Protein AF-A0A2H0YUZ7-F1 (afdb_monomer_lite)

Sequence (96 aa):
MKTYQTQIGDQVLSFHYLFEYQEVEGPAGGMTVKATGRNTGGTVIPCREDDDFSRLCAQNGPQAVENFKTHLRAQFPRKRIDFQITTVPCGGYGWQ

Organism: NCBI:txid2014244

Foldseek 3Di:
DDKDWDWDDDPAWIWIKMKDWD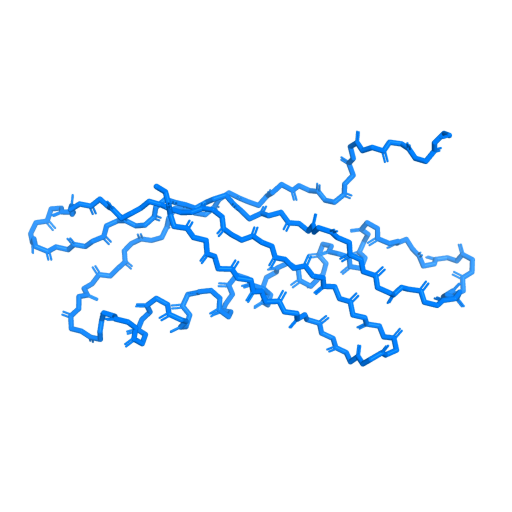WDQDPPRAIEIEIEMETPDIRHDDDDPPDDPLVVCVVCVVVRVVVVVVVVCVVPVPHHYHYHYHYDRPDDDPPD

pLDDT: mean 80.94, std 15.08, range [33.78, 95.69]

Structure (mmCIF, N/CA/C/O backbone):
data_AF-A0A2H0YUZ7-F1
#
_entry.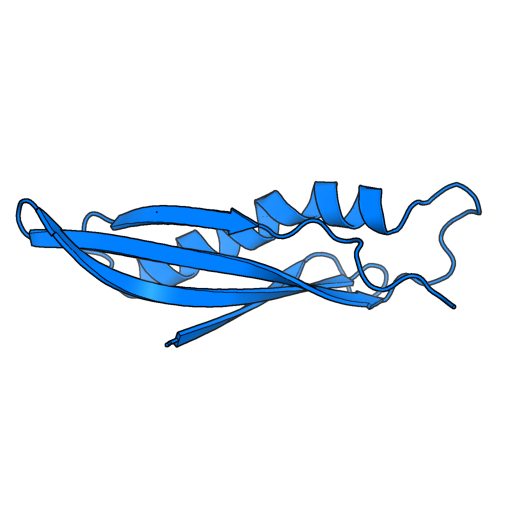id   AF-A0A2H0YUZ7-F1
#
loop_
_atom_site.group_PDB
_atom_site.id
_atom_site.type_symbol
_atom_site.label_atom_id
_atom_site.label_alt_id
_atom_site.label_comp_id
_atom_site.label_asym_id
_atom_site.label_entity_id
_atom_site.label_seq_id
_atom_site.pdbx_PDB_ins_code
_atom_site.Cartn_x
_atom_site.Cartn_y
_atom_site.Cartn_z
_atom_site.occupancy
_atom_site.B_iso_or_equiv
_atom_site.auth_seq_id
_atom_site.auth_comp_id
_atom_site.auth_asym_id
_atom_site.auth_atom_id
_atom_site.pdbx_PDB_model_num
ATOM 1 N N . MET A 1 1 ? 5.639 -6.103 14.487 1.00 82.12 1 MET A N 1
ATOM 2 C CA . MET A 1 1 ? 5.365 -5.427 13.199 1.00 82.12 1 MET A CA 1
ATOM 3 C C . MET A 1 1 ? 4.650 -6.403 12.285 1.00 82.12 1 MET A C 1
ATOM 5 O O . MET A 1 1 ? 4.999 -7.576 12.325 1.00 82.12 1 MET A O 1
ATOM 9 N N . LYS A 1 2 ? 3.650 -5.947 11.524 1.00 92.69 2 LYS A N 1
ATOM 10 C CA . LYS A 1 2 ? 2.920 -6.766 10.543 1.00 92.69 2 LYS A CA 1
ATOM 11 C C . LYS A 1 2 ? 3.314 -6.353 9.128 1.00 92.69 2 LYS A C 1
ATOM 13 O O . LYS A 1 2 ? 3.794 -5.237 8.928 1.00 92.69 2 LYS A O 1
ATOM 18 N N . THR A 1 3 ? 3.120 -7.248 8.166 1.00 95.38 3 THR A N 1
ATOM 19 C CA . THR A 1 3 ? 3.446 -7.004 6.760 1.00 95.38 3 THR A CA 1
ATOM 20 C C . THR A 1 3 ? 2.256 -7.299 5.857 1.00 95.38 3 THR A C 1
ATOM 22 O O . THR A 1 3 ? 1.468 -8.202 6.127 1.00 95.38 3 THR A O 1
ATOM 25 N N . TYR A 1 4 ? 2.126 -6.527 4.782 1.00 95.12 4 TYR A N 1
ATOM 26 C CA . TYR A 1 4 ? 1.171 -6.767 3.705 1.00 95.12 4 TYR A CA 1
ATOM 27 C C . TYR A 1 4 ? 1.875 -6.616 2.359 1.00 95.12 4 TYR A C 1
ATOM 29 O O . TYR A 1 4 ? 2.599 -5.645 2.143 1.00 95.12 4 TYR A O 1
ATOM 37 N N . GLN A 1 5 ? 1.670 -7.577 1.465 1.00 94.44 5 GLN A N 1
ATOM 38 C CA . GLN A 1 5 ? 2.238 -7.571 0.122 1.00 94.44 5 GLN A CA 1
ATOM 39 C C . GLN A 1 5 ? 1.121 -7.463 -0.909 1.00 94.44 5 GLN A C 1
ATOM 41 O O . GLN A 1 5 ? 0.097 -8.134 -0.797 1.00 94.44 5 GLN A O 1
ATOM 46 N N . THR A 1 6 ? 1.335 -6.634 -1.925 1.00 93.56 6 THR A N 1
ATOM 47 C CA . THR A 1 6 ? 0.443 -6.534 -3.081 1.00 93.56 6 THR A CA 1
ATOM 48 C C . THR A 1 6 ? 1.257 -6.438 -4.357 1.00 93.56 6 THR A C 1
ATOM 50 O O . THR A 1 6 ? 2.333 -5.842 -4.385 1.00 93.56 6 THR A O 1
ATOM 53 N N . GLN A 1 7 ? 0.706 -7.002 -5.424 1.00 91.44 7 GLN A N 1
ATOM 54 C CA . GLN A 1 7 ? 1.202 -6.837 -6.780 1.00 91.44 7 GLN A CA 1
ATOM 55 C C . GLN A 1 7 ? 0.239 -5.930 -7.545 1.00 91.44 7 GLN A C 1
ATOM 57 O O . GLN A 1 7 ? -0.976 -6.079 -7.411 1.00 91.44 7 GLN A O 1
ATOM 62 N N . ILE A 1 8 ? 0.783 -4.984 -8.303 1.00 88.44 8 ILE A N 1
ATOM 63 C CA . ILE A 1 8 ? 0.039 -4.068 -9.171 1.00 88.44 8 ILE A CA 1
ATOM 64 C C . ILE A 1 8 ? 0.498 -4.274 -10.612 1.00 88.44 8 ILE A C 1
ATOM 66 O O . ILE A 1 8 ? 1.695 -4.431 -10.842 1.00 88.44 8 ILE A O 1
ATOM 70 N N . GLY A 1 9 ? -0.444 -4.254 -11.555 1.00 80.81 9 GLY A N 1
ATOM 71 C CA . GLY A 1 9 ? -0.197 -4.538 -12.968 1.00 80.81 9 GLY A CA 1
ATOM 72 C C . GLY A 1 9 ? -0.409 -6.011 -13.337 1.00 80.81 9 GLY A C 1
ATOM 73 O O . GLY A 1 9 ? -0.843 -6.814 -12.507 1.00 80.81 9 GLY A O 1
ATOM 74 N N . ASP A 1 10 ? -0.170 -6.355 -14.598 1.00 76.06 10 ASP A N 1
ATOM 75 C CA . ASP A 1 10 ? -0.330 -7.713 -15.131 1.00 76.06 10 ASP A CA 1
ATOM 76 C C . ASP A 1 10 ? 1.007 -8.477 -15.131 1.00 76.06 10 ASP A C 1
ATOM 78 O O . ASP A 1 10 ? 2.017 -7.970 -14.659 1.00 76.06 10 ASP A O 1
ATOM 82 N N . GLN A 1 11 ? 1.037 -9.723 -15.619 1.00 63.66 11 GLN A N 1
ATOM 83 C CA . GLN A 1 11 ? 2.280 -10.514 -15.673 1.00 63.66 11 GLN A CA 1
ATOM 84 C C . GLN A 1 11 ? 3.389 -9.874 -16.527 1.00 63.66 11 GLN A C 1
ATOM 86 O O . GLN A 1 11 ? 4.552 -10.237 -16.372 1.00 63.66 11 GLN A O 1
ATOM 91 N N . VAL A 1 12 ? 3.032 -8.975 -17.446 1.00 68.19 12 VAL A N 1
ATOM 92 C CA . VAL A 1 12 ? 3.951 -8.347 -18.402 1.00 68.19 12 VAL A CA 1
ATOM 93 C C . VAL A 1 12 ? 4.580 -7.105 -17.775 1.00 68.19 12 VAL A C 1
ATOM 95 O O . VAL A 1 12 ? 5.780 -6.881 -17.919 1.00 68.19 12 VAL A O 1
ATOM 98 N N . LEU A 1 13 ? 3.784 -6.329 -17.042 1.00 73.19 13 LEU A N 1
ATOM 99 C CA . LEU A 1 13 ? 4.218 -5.163 -16.292 1.00 73.19 13 LEU A CA 1
ATOM 100 C C . LEU A 1 13 ? 3.688 -5.263 -14.861 1.00 73.19 13 LEU A C 1
ATOM 102 O O . LEU A 1 13 ? 2.590 -4.786 -14.571 1.00 73.19 13 LEU A O 1
ATOM 106 N N . SER A 1 14 ? 4.477 -5.857 -13.963 1.00 83.00 14 SER A N 1
ATOM 107 C CA . SER A 1 14 ? 4.102 -6.016 -12.554 1.00 83.00 14 SER A CA 1
ATOM 108 C C . SER A 1 14 ? 5.050 -5.305 -11.605 1.00 83.00 14 SER A C 1
ATOM 110 O O . SER A 1 14 ? 6.267 -5.432 -11.707 1.00 83.00 14 SER A O 1
ATOM 112 N N . PHE A 1 15 ? 4.485 -4.653 -10.594 1.00 85.69 15 PHE A N 1
ATOM 113 C CA . PHE A 1 15 ? 5.199 -4.014 -9.495 1.00 85.69 15 PHE A CA 1
ATOM 114 C C . PHE A 1 15 ? 4.808 -4.654 -8.166 1.00 85.69 15 PHE A C 1
ATOM 116 O O . PHE A 1 15 ? 3.623 -4.763 -7.842 1.00 85.69 15 PHE A O 1
ATOM 123 N N . HIS A 1 16 ? 5.800 -5.046 -7.372 1.00 88.56 16 HIS A N 1
ATOM 124 C CA . HIS A 1 16 ? 5.598 -5.637 -6.054 1.00 88.56 16 HIS A CA 1
ATOM 125 C C . HIS A 1 16 ? 5.783 -4.574 -4.977 1.00 88.56 16 HIS A C 1
ATOM 127 O O . HIS A 1 16 ? 6.811 -3.900 -4.930 1.00 88.56 16 HIS A O 1
ATOM 133 N N . TYR A 1 17 ? 4.801 -4.437 -4.090 1.00 89.88 17 TYR A N 1
ATOM 134 C CA . TYR A 1 17 ? 4.857 -3.522 -2.957 1.00 89.88 17 TYR A CA 1
ATOM 135 C C . TYR A 1 17 ? 4.739 -4.286 -1.645 1.00 89.88 17 TYR A C 1
ATOM 137 O O . TYR A 1 17 ? 3.894 -5.170 -1.496 1.00 89.88 17 TYR A O 1
ATOM 145 N N . LEU A 1 18 ? 5.560 -3.889 -0.678 1.00 92.81 18 LEU A N 1
ATOM 146 C CA . LEU A 1 18 ? 5.538 -4.364 0.698 1.00 92.81 18 LEU A CA 1
ATOM 147 C C . LEU A 1 18 ? 5.214 -3.195 1.627 1.00 92.81 18 LEU A C 1
ATOM 149 O O . LEU A 1 18 ? 5.901 -2.174 1.616 1.00 92.81 18 LEU A O 1
ATOM 153 N N . PHE A 1 19 ? 4.196 -3.378 2.459 1.00 93.38 19 PHE A N 1
ATOM 154 C CA . PHE A 1 19 ? 3.810 -2.469 3.527 1.00 93.38 19 PHE A CA 1
ATOM 155 C C . PHE A 1 19 ? 4.175 -3.086 4.870 1.00 93.38 19 PHE A C 1
ATOM 157 O O . PHE A 1 19 ? 3.639 -4.127 5.244 1.00 93.38 19 PHE A O 1
ATOM 164 N N . GLU A 1 20 ? 5.066 -2.436 5.609 1.00 94.94 20 GLU A N 1
ATOM 165 C CA . GLU A 1 20 ? 5.362 -2.758 7.005 1.00 94.94 20 GLU A CA 1
ATOM 166 C C . GLU A 1 20 ? 4.535 -1.827 7.884 1.00 94.94 20 GLU A C 1
ATOM 168 O O . GLU A 1 20 ? 4.631 -0.609 7.740 1.00 94.94 20 GLU A O 1
ATOM 173 N N . TYR A 1 21 ? 3.696 -2.374 8.765 1.00 94.94 21 TYR A N 1
ATOM 174 C CA . TYR A 1 21 ? 2.746 -1.564 9.520 1.00 94.94 21 TYR A CA 1
ATOM 175 C C . TYR A 1 21 ? 2.581 -1.962 10.987 1.00 94.94 21 TYR A C 1
ATOM 177 O O . TYR A 1 21 ? 2.861 -3.089 11.419 1.00 94.94 21 TYR A O 1
ATOM 185 N N . GLN A 1 22 ? 2.118 -0.983 11.760 1.00 94.38 22 GLN A N 1
ATOM 186 C CA . GLN A 1 22 ? 1.786 -1.086 13.170 1.00 94.38 22 GLN A CA 1
ATOM 187 C C . GLN A 1 22 ? 0.378 -0.543 13.407 1.00 94.38 22 GLN A C 1
ATOM 189 O O . GLN A 1 22 ? 0.033 0.556 12.972 1.00 94.38 22 GLN A O 1
ATOM 194 N N . GLU A 1 23 ? -0.415 -1.322 14.131 1.00 93.00 23 GLU A N 1
ATOM 195 C CA . GLU A 1 23 ? -1.719 -0.923 14.650 1.00 93.00 23 GLU A CA 1
ATOM 196 C C . GLU A 1 23 ? -1.512 -0.270 16.016 1.00 93.00 23 GLU A C 1
ATOM 198 O O . GLU A 1 23 ? -0.862 -0.841 16.894 1.00 93.00 23 GLU A O 1
ATOM 203 N N . VAL A 1 24 ? -2.045 0.933 16.189 1.00 91.06 24 VAL A N 1
ATOM 204 C CA . VAL A 1 24 ? -2.033 1.671 17.451 1.00 91.06 24 VAL A CA 1
ATOM 205 C C . VAL A 1 24 ? -3.474 2.007 17.796 1.00 91.06 24 VAL A C 1
ATOM 207 O O . VAL A 1 24 ? -4.250 2.409 16.926 1.00 91.06 24 VAL A O 1
ATOM 210 N N . GLU A 1 25 ? -3.854 1.828 19.054 1.00 88.88 25 GLU A N 1
ATOM 211 C CA . GLU A 1 25 ? -5.181 2.224 19.507 1.00 88.88 25 GLU A CA 1
ATOM 212 C C . GLU A 1 25 ? -5.338 3.746 19.394 1.00 88.88 25 GLU A C 1
ATOM 214 O O . GLU A 1 25 ? -4.474 4.515 19.820 1.00 88.88 25 GLU A O 1
ATOM 219 N N . GLY A 1 26 ? -6.408 4.169 18.725 1.00 79.75 26 GLY A N 1
ATOM 220 C CA . GLY A 1 26 ? -6.720 5.571 18.499 1.00 79.75 26 GLY A CA 1
ATOM 221 C C . GLY A 1 26 ? -7.656 6.131 19.575 1.00 79.75 26 GLY A C 1
ATOM 222 O O . GLY A 1 26 ? -8.283 5.373 20.321 1.00 79.75 26 GLY A O 1
ATOM 223 N N . PRO A 1 27 ? -7.817 7.463 19.641 1.00 76.06 27 PRO A N 1
ATOM 224 C CA . PRO A 1 27 ? -8.809 8.090 20.508 1.00 76.06 27 PRO A CA 1
ATOM 225 C C . PRO A 1 27 ? -10.226 7.573 20.201 1.00 76.06 27 PRO A C 1
ATOM 227 O O . PRO A 1 27 ? -10.535 7.226 19.060 1.00 76.06 27 PRO A O 1
ATOM 230 N N . ALA A 1 28 ? -11.101 7.552 21.212 1.00 77.19 28 ALA A N 1
ATOM 231 C CA . ALA A 1 28 ? -12.510 7.151 21.085 1.00 77.19 28 ALA A CA 1
ATOM 232 C C . ALA A 1 28 ? -12.742 5.719 20.541 1.00 77.19 28 ALA A C 1
ATOM 234 O O . ALA A 1 28 ? -13.756 5.453 19.898 1.00 77.19 28 ALA A O 1
ATOM 235 N N . GLY A 1 29 ? -11.808 4.791 20.792 1.00 80.94 29 GLY A N 1
ATOM 236 C CA . GLY A 1 29 ? -11.916 3.391 20.357 1.00 80.94 29 GLY A CA 1
ATOM 237 C C . GLY A 1 29 ? -11.617 3.169 18.868 1.00 80.94 29 GLY A C 1
ATOM 238 O O . GLY A 1 29 ? -11.905 2.096 18.329 1.00 80.94 29 GLY A O 1
ATOM 239 N N . GLY A 1 30 ? -11.056 4.179 18.193 1.00 86.38 30 GLY A N 1
ATOM 240 C CA . GLY A 1 30 ? -10.556 4.073 16.825 1.00 86.38 30 GLY A CA 1
ATOM 241 C C . GLY A 1 30 ? -9.248 3.282 16.726 1.00 86.38 30 GLY A C 1
ATOM 242 O O . GLY A 1 30 ? -8.704 2.785 17.712 1.00 86.38 30 GLY A O 1
ATOM 243 N N . MET A 1 31 ? -8.718 3.165 15.511 1.00 91.75 31 MET A N 1
ATOM 244 C CA . MET A 1 31 ? -7.414 2.553 15.264 1.00 91.75 31 MET A CA 1
ATOM 245 C C . MET A 1 31 ? -6.599 3.424 14.314 1.00 91.75 31 MET A C 1
ATOM 247 O O . MET A 1 31 ? -7.066 3.767 13.234 1.00 91.75 31 MET A O 1
ATOM 251 N N . THR A 1 32 ? -5.362 3.724 14.688 1.00 92.62 32 THR A N 1
ATOM 252 C CA . THR A 1 32 ? -4.396 4.375 13.805 1.00 92.62 32 THR A CA 1
ATOM 253 C C . THR A 1 32 ? -3.449 3.322 13.260 1.00 92.62 32 THR A C 1
ATOM 255 O O . THR A 1 32 ? -2.791 2.618 14.027 1.00 92.62 32 THR A O 1
ATOM 258 N N . VAL A 1 33 ? -3.345 3.220 11.937 1.00 92.56 33 VAL A N 1
ATOM 259 C CA . VAL A 1 33 ? -2.356 2.359 11.288 1.00 92.56 33 VAL A CA 1
ATOM 260 C C . VAL A 1 33 ? -1.226 3.212 10.742 1.00 92.56 33 VAL A C 1
ATOM 262 O O . VAL A 1 33 ? -1.431 4.036 9.850 1.00 92.56 33 VAL A O 1
ATOM 265 N N . LYS A 1 34 ? -0.025 2.987 11.273 1.00 93.50 34 LYS A N 1
ATOM 266 C CA . LYS A 1 34 ? 1.218 3.563 10.757 1.00 93.50 34 LYS A CA 1
ATOM 267 C C . LYS A 1 34 ? 1.863 2.551 9.831 1.00 93.50 34 LYS A C 1
ATOM 269 O O . LYS A 1 34 ? 2.117 1.433 10.273 1.00 93.50 34 LYS A O 1
ATOM 274 N N . ALA A 1 35 ? 2.111 2.920 8.581 1.00 93.25 35 ALA A N 1
ATOM 275 C CA . ALA A 1 35 ? 2.695 2.015 7.603 1.00 93.25 35 ALA A CA 1
ATOM 276 C C . ALA A 1 35 ? 3.787 2.683 6.769 1.00 93.25 35 ALA A C 1
ATOM 278 O O . ALA A 1 35 ? 3.643 3.830 6.348 1.00 93.25 35 ALA A O 1
ATOM 279 N N . THR A 1 36 ? 4.830 1.918 6.467 1.00 92.25 36 THR A N 1
ATOM 280 C CA . THR A 1 36 ? 5.847 2.267 5.478 1.00 92.25 36 THR A CA 1
ATOM 281 C C . THR A 1 36 ? 5.693 1.333 4.286 1.00 92.25 36 THR A C 1
ATOM 283 O O . THR A 1 36 ? 5.881 0.124 4.413 1.00 92.25 36 THR A O 1
ATOM 286 N N . GLY A 1 37 ? 5.317 1.888 3.136 1.00 89.00 37 GLY A N 1
ATOM 287 C CA . GLY A 1 37 ? 5.219 1.164 1.872 1.00 89.00 37 GLY A CA 1
ATOM 288 C C . GLY A 1 37 ? 6.490 1.333 1.047 1.00 89.00 37 GLY A C 1
ATOM 289 O O . GLY A 1 37 ? 6.959 2.457 0.867 1.00 89.00 37 GLY A O 1
ATOM 290 N N . ARG A 1 38 ? 7.032 0.239 0.512 1.00 88.25 38 ARG A N 1
ATOM 291 C CA . ARG A 1 38 ? 8.137 0.262 -0.456 1.00 88.25 38 ARG A CA 1
ATOM 292 C C . ARG A 1 38 ? 7.833 -0.635 -1.646 1.00 88.25 38 ARG A C 1
ATOM 294 O O . ARG A 1 38 ? 7.252 -1.705 -1.474 1.00 88.25 38 ARG A O 1
ATOM 301 N N . ASN A 1 39 ? 8.248 -0.217 -2.837 1.00 84.19 39 ASN A N 1
ATOM 302 C CA . ASN A 1 39 ? 8.355 -1.141 -3.959 1.00 84.19 39 ASN A CA 1
ATOM 303 C C . ASN A 1 39 ? 9.559 -2.059 -3.712 1.00 84.19 39 ASN A C 1
ATOM 305 O O . ASN A 1 39 ? 10.635 -1.586 -3.346 1.00 84.19 39 ASN A O 1
ATOM 309 N N . THR A 1 40 ? 9.366 -3.365 -3.849 1.00 83.62 40 THR A N 1
ATOM 310 C CA . THR A 1 40 ? 10.403 -4.383 -3.622 1.00 83.62 40 THR A CA 1
ATOM 311 C C . THR A 1 40 ? 10.941 -4.969 -4.923 1.00 83.62 40 THR A C 1
ATOM 313 O O . THR A 1 40 ? 11.675 -5.951 -4.886 1.00 83.62 40 THR A O 1
ATOM 316 N N . GLY A 1 41 ? 10.556 -4.399 -6.064 1.00 80.31 41 GLY A N 1
ATOM 317 C CA . GLY A 1 41 ? 10.912 -4.865 -7.394 1.00 80.31 41 GLY A CA 1
ATOM 318 C C . GLY A 1 41 ? 9.718 -4.871 -8.342 1.00 80.31 41 GLY A C 1
ATOM 319 O O . GLY A 1 41 ? 8.572 -4.591 -7.975 1.00 80.31 41 GLY A O 1
ATOM 320 N N . GLY A 1 42 ? 9.997 -5.229 -9.586 1.00 74.44 42 GLY A N 1
ATOM 321 C CA . GLY A 1 42 ? 8.989 -5.394 -10.617 1.00 74.44 42 GLY A CA 1
ATOM 322 C C . GLY A 1 42 ? 9.559 -6.107 -11.829 1.00 74.44 42 GLY A C 1
ATOM 323 O O . GLY A 1 42 ? 10.770 -6.100 -12.049 1.00 74.44 42 GLY A O 1
ATOM 324 N N . THR A 1 43 ? 8.681 -6.724 -12.608 1.00 70.19 43 THR A N 1
ATOM 325 C CA . THR A 1 43 ? 9.024 -7.206 -13.940 1.00 70.19 43 THR A CA 1
ATOM 326 C C . THR A 1 43 ? 8.660 -6.098 -14.904 1.00 70.19 43 THR A C 1
ATOM 328 O O . THR A 1 43 ? 7.488 -5.822 -15.145 1.00 70.19 43 THR A O 1
ATOM 331 N N . VAL A 1 44 ? 9.693 -5.439 -15.410 1.00 64.31 44 VAL A N 1
ATOM 332 C CA . VAL A 1 44 ? 9.591 -4.522 -16.536 1.00 64.31 44 VAL A CA 1
ATOM 333 C C . VAL A 1 44 ? 10.407 -5.185 -17.633 1.00 64.31 44 VAL A C 1
ATOM 335 O O . VAL A 1 44 ? 11.633 -5.104 -17.645 1.00 64.31 44 VAL A O 1
ATOM 338 N N . ILE A 1 45 ? 9.735 -5.946 -18.506 1.00 65.94 45 ILE A N 1
ATOM 339 C CA . ILE A 1 45 ? 10.327 -6.348 -19.802 1.00 65.94 45 ILE A CA 1
ATOM 340 C C . ILE A 1 45 ? 10.738 -5.061 -20.533 1.00 65.94 45 ILE A C 1
ATOM 342 O O . ILE A 1 45 ? 10.223 -4.022 -20.133 1.00 65.94 45 ILE A O 1
ATOM 346 N N . PRO A 1 46 ? 11.640 -5.066 -21.540 1.00 55.88 46 PRO A N 1
ATOM 347 C CA . PRO A 1 46 ? 12.214 -3.841 -22.081 1.00 55.88 46 PRO A CA 1
ATOM 348 C C . PRO A 1 46 ? 11.105 -2.982 -22.682 1.00 55.88 46 PRO A C 1
ATOM 350 O O . PRO A 1 46 ? 10.709 -3.103 -23.840 1.00 55.88 46 PRO A O 1
ATOM 353 N N . CYS A 1 47 ? 10.576 -2.132 -21.819 1.00 51.00 47 CYS A N 1
ATOM 354 C CA . CYS A 1 47 ? 9.802 -0.984 -22.138 1.00 51.00 47 CYS A CA 1
ATOM 355 C C . CYS A 1 47 ? 10.709 -0.105 -23.002 1.00 51.00 47 CYS A C 1
ATOM 357 O O . CYS A 1 47 ? 11.936 -0.262 -23.017 1.00 51.00 47 CYS A O 1
ATOM 359 N N . ARG A 1 48 ? 10.101 0.743 -23.824 1.00 55.94 48 ARG A N 1
ATOM 360 C CA . ARG A 1 48 ? 10.850 1.550 -24.795 1.00 55.94 48 ARG A CA 1
ATOM 361 C C . ARG A 1 48 ? 11.935 2.342 -24.049 1.00 55.94 48 ARG A C 1
ATOM 363 O O . ARG A 1 48 ? 11.764 2.590 -22.862 1.00 55.94 48 ARG A O 1
ATOM 370 N N . GLU A 1 49 ? 13.022 2.742 -24.713 1.00 55.75 49 GLU A N 1
ATOM 371 C CA . GLU A 1 49 ? 14.148 3.476 -24.085 1.00 55.75 49 GLU A CA 1
ATOM 372 C C . GLU A 1 49 ? 13.717 4.665 -23.188 1.00 55.75 49 GLU A C 1
ATOM 374 O O . GLU A 1 49 ? 14.467 5.060 -22.300 1.00 55.75 49 GLU A O 1
ATOM 379 N N . ASP A 1 50 ? 12.494 5.180 -23.363 1.00 59.41 50 ASP A N 1
ATOM 380 C CA . ASP A 1 50 ? 11.892 6.293 -22.616 1.00 59.41 50 ASP A CA 1
ATOM 381 C C . ASP A 1 50 ? 11.064 5.910 -21.365 1.00 59.41 50 ASP A C 1
ATOM 383 O O . ASP A 1 50 ? 10.512 6.785 -20.681 1.00 59.41 50 ASP A O 1
ATOM 387 N N . ASP A 1 51 ? 10.898 4.623 -21.064 1.00 64.06 51 ASP A N 1
ATOM 388 C CA . ASP A 1 51 ? 10.106 4.168 -19.923 1.00 64.06 51 ASP A CA 1
ATOM 389 C C . ASP A 1 51 ? 10.952 4.105 -18.645 1.00 64.06 51 ASP A C 1
ATOM 391 O O . ASP A 1 51 ? 11.595 3.113 -18.308 1.00 64.06 51 ASP A O 1
ATOM 395 N N . ASP A 1 52 ? 10.910 5.203 -17.892 1.00 72.00 52 ASP A N 1
ATOM 396 C CA . ASP A 1 52 ? 11.514 5.307 -16.566 1.00 72.00 52 ASP A CA 1
ATOM 397 C C . ASP A 1 52 ? 10.754 4.430 -15.548 1.00 72.00 52 ASP A C 1
ATOM 399 O O . ASP A 1 52 ? 9.628 4.739 -15.139 1.00 72.00 52 ASP A O 1
ATOM 403 N N . PHE A 1 53 ? 11.387 3.338 -15.108 1.00 69.69 53 PHE A N 1
ATOM 404 C CA . PHE A 1 53 ? 10.891 2.437 -14.058 1.00 69.69 53 PHE A CA 1
ATOM 405 C C . PHE A 1 53 ? 10.431 3.197 -12.804 1.00 69.69 53 PHE A C 1
ATOM 407 O O . PHE A 1 53 ? 9.405 2.861 -1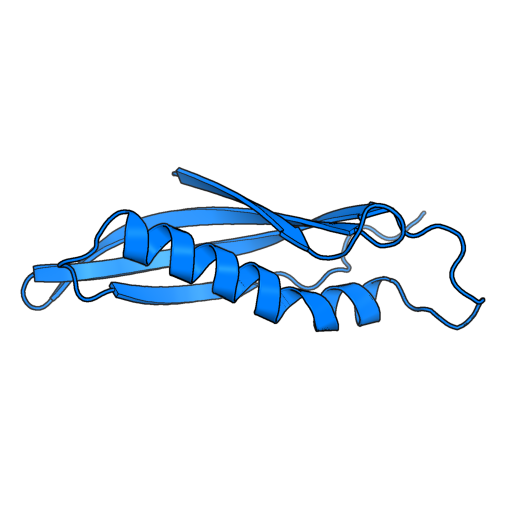2.208 1.00 69.69 53 PHE A O 1
ATOM 414 N N . SER A 1 54 ? 11.149 4.257 -12.425 1.00 72.06 54 SER A N 1
ATOM 415 C CA . SER A 1 54 ? 10.842 5.100 -11.264 1.00 72.06 54 SER A CA 1
ATOM 416 C C . SER A 1 54 ? 9.519 5.839 -11.461 1.00 72.06 54 SER A C 1
ATOM 418 O O . SER A 1 54 ? 8.694 5.909 -10.545 1.00 72.06 54 SER A O 1
ATOM 420 N N . ARG A 1 55 ? 9.273 6.331 -12.683 1.00 75.19 55 ARG A N 1
ATOM 421 C CA . ARG A 1 55 ? 8.015 6.978 -13.077 1.00 75.19 55 ARG A CA 1
ATOM 422 C C . ARG A 1 55 ? 6.854 5.989 -13.054 1.00 75.19 55 ARG A C 1
ATOM 424 O O . ARG A 1 55 ? 5.809 6.300 -12.485 1.00 75.19 55 ARG A O 1
ATOM 431 N N . LEU A 1 56 ? 7.034 4.798 -13.626 1.00 76.88 56 LEU A N 1
ATOM 432 C CA . LEU A 1 56 ? 6.002 3.754 -13.633 1.00 76.88 56 LEU A CA 1
ATOM 433 C C . LEU A 1 56 ? 5.664 3.292 -12.208 1.00 76.88 56 LEU A C 1
ATOM 435 O O . LEU A 1 56 ? 4.496 3.154 -11.847 1.00 76.88 56 LEU A O 1
ATOM 439 N N . CYS A 1 57 ? 6.667 3.142 -11.349 1.00 74.00 57 CYS A N 1
ATOM 440 C CA . CYS A 1 57 ? 6.454 2.853 -9.939 1.00 74.00 57 CYS A CA 1
ATOM 441 C C . CYS A 1 57 ? 5.694 3.965 -9.199 1.00 74.00 57 CYS A C 1
ATOM 443 O O . CYS A 1 57 ? 4.829 3.683 -8.367 1.00 74.00 57 CYS A O 1
ATOM 445 N N . ALA A 1 58 ? 6.001 5.235 -9.475 1.00 76.12 58 ALA A N 1
ATOM 446 C CA . ALA A 1 58 ? 5.291 6.357 -8.867 1.00 76.12 58 ALA A CA 1
ATOM 447 C C . ALA A 1 58 ? 3.807 6.381 -9.279 1.00 76.12 58 ALA A C 1
ATOM 449 O O . ALA A 1 58 ? 2.946 6.673 -8.451 1.00 76.12 58 ALA A O 1
ATOM 450 N N . GLN A 1 59 ? 3.497 6.002 -10.524 1.00 82.38 59 GLN A N 1
ATOM 451 C CA . GLN A 1 59 ? 2.121 5.895 -11.024 1.00 82.38 59 GLN A CA 1
ATOM 452 C C . GLN A 1 59 ? 1.328 4.757 -10.361 1.00 82.38 59 GLN A C 1
ATOM 454 O O . GLN A 1 59 ? 0.134 4.910 -10.115 1.00 82.38 59 GLN A O 1
ATOM 459 N N . ASN A 1 60 ? 1.981 3.638 -10.033 1.00 84.31 60 ASN A N 1
ATOM 460 C CA . ASN A 1 60 ? 1.328 2.456 -9.454 1.00 84.31 60 ASN A CA 1
ATOM 461 C C . ASN A 1 60 ? 1.248 2.473 -7.913 1.00 84.31 60 ASN A C 1
ATOM 463 O O . ASN A 1 60 ? 0.435 1.757 -7.319 1.00 84.31 60 ASN A O 1
ATOM 467 N N . GLY A 1 61 ? 2.040 3.320 -7.245 1.00 84.38 61 GLY A N 1
ATOM 468 C CA . GLY A 1 61 ? 2.056 3.462 -5.784 1.00 84.38 61 GLY A CA 1
ATOM 469 C C . GLY A 1 61 ? 0.682 3.744 -5.147 1.00 84.38 61 GLY A C 1
ATOM 470 O O . GLY A 1 61 ? 0.330 3.068 -4.176 1.00 84.38 61 GLY A O 1
ATOM 471 N N . PRO A 1 62 ? -0.138 4.672 -5.680 1.00 90.31 62 PRO A N 1
ATOM 472 C CA . PRO A 1 62 ? -1.483 4.928 -5.162 1.00 90.31 62 PRO A CA 1
ATOM 473 C C . PRO A 1 62 ? -2.390 3.691 -5.164 1.00 90.31 62 PRO A C 1
ATOM 475 O O . PRO A 1 62 ? -3.109 3.461 -4.193 1.00 90.31 62 PRO A O 1
ATOM 478 N N . GLN A 1 63 ? -2.324 2.849 -6.200 1.00 91.56 63 GLN A N 1
ATOM 479 C CA . GLN A 1 63 ? -3.132 1.629 -6.266 1.00 91.56 63 GLN A CA 1
ATOM 480 C C . GLN A 1 63 ? -2.680 0.596 -5.224 1.00 91.56 63 GLN A C 1
ATOM 482 O O . GLN A 1 63 ? -3.513 -0.027 -4.566 1.00 91.56 63 GLN A O 1
ATOM 487 N N . ALA A 1 64 ? -1.368 0.464 -5.004 1.00 91.44 64 ALA A N 1
ATOM 488 C CA . ALA A 1 64 ? -0.833 -0.377 -3.935 1.00 91.44 64 ALA A CA 1
ATOM 489 C C . ALA A 1 64 ? -1.325 0.074 -2.547 1.00 91.44 64 ALA A C 1
ATOM 491 O O . ALA A 1 64 ? -1.692 -0.756 -1.711 1.00 91.44 64 ALA A O 1
ATOM 492 N N . VAL A 1 65 ? -1.388 1.390 -2.318 1.00 92.31 65 VAL A N 1
ATOM 493 C CA . VAL A 1 65 ? -1.927 1.979 -1.085 1.00 92.31 65 VAL A CA 1
ATOM 494 C C . VAL A 1 65 ? -3.418 1.670 -0.917 1.00 92.31 65 VAL A C 1
ATOM 496 O O . VAL A 1 65 ? -3.845 1.327 0.186 1.00 92.31 65 VAL A O 1
ATOM 499 N N . GLU A 1 66 ? -4.220 1.748 -1.979 1.00 94.81 66 GLU A N 1
ATOM 500 C CA . GLU A 1 66 ? -5.649 1.421 -1.902 1.00 94.81 66 GLU A CA 1
ATOM 501 C C . GLU A 1 66 ? -5.908 -0.072 -1.647 1.00 94.81 66 GLU A C 1
ATOM 503 O O . GLU A 1 66 ? -6.772 -0.404 -0.827 1.00 94.81 66 GLU A O 1
ATOM 508 N N . ASN A 1 67 ? -5.121 -0.977 -2.239 1.00 95.31 67 ASN A N 1
ATOM 509 C CA . ASN A 1 67 ? -5.177 -2.409 -1.916 1.00 95.31 67 ASN A CA 1
ATOM 510 C C . ASN A 1 67 ? -4.888 -2.652 -0.426 1.00 95.31 67 ASN A C 1
ATOM 512 O O . ASN A 1 67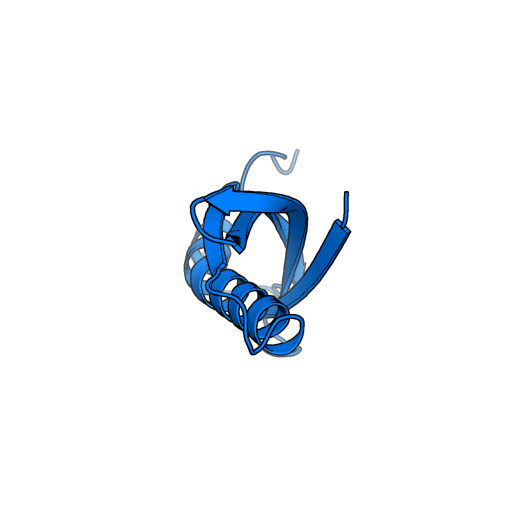 ? -5.631 -3.368 0.251 1.00 95.31 67 ASN A O 1
ATOM 516 N N . PHE A 1 68 ? -3.869 -1.981 0.116 1.00 95.38 68 PHE A N 1
ATOM 517 C CA . PHE A 1 68 ? -3.528 -2.061 1.535 1.00 95.38 68 PHE A CA 1
ATOM 518 C C . PHE A 1 68 ? -4.635 -1.510 2.452 1.00 95.38 68 PHE A C 1
ATOM 520 O O . PHE A 1 68 ? -5.014 -2.157 3.431 1.00 95.38 68 PHE A O 1
ATOM 527 N N . LYS A 1 69 ? -5.226 -0.352 2.127 1.00 94.12 69 LYS A N 1
ATOM 528 C CA . LYS A 1 69 ? -6.369 0.197 2.883 1.00 94.12 69 LYS A CA 1
ATOM 529 C C . LYS A 1 69 ? -7.574 -0.739 2.847 1.00 94.12 69 LYS A C 1
ATOM 531 O O . LYS A 1 69 ? -8.249 -0.909 3.862 1.00 94.12 69 LYS A O 1
ATOM 536 N N . THR A 1 70 ? -7.847 -1.341 1.692 1.00 95.69 70 THR A N 1
ATOM 537 C CA . THR A 1 70 ? -8.947 -2.296 1.510 1.00 95.69 70 THR A CA 1
ATOM 538 C C . THR A 1 70 ? -8.741 -3.536 2.371 1.00 95.69 70 THR A C 1
ATOM 540 O O . THR A 1 70 ? -9.656 -3.932 3.093 1.00 95.69 70 THR A O 1
ATOM 543 N N . HIS A 1 71 ? -7.523 -4.085 2.382 1.00 95.12 71 HIS A N 1
ATOM 544 C CA . HIS A 1 71 ? -7.149 -5.191 3.261 1.00 95.12 71 HIS A CA 1
ATOM 545 C C . HIS A 1 71 ? -7.420 -4.865 4.741 1.00 95.12 71 HIS A C 1
ATOM 547 O O . HIS A 1 71 ? -8.088 -5.634 5.432 1.00 95.12 71 HIS A O 1
ATOM 553 N N . LEU A 1 72 ? -6.989 -3.692 5.217 1.00 93.88 72 LEU A N 1
ATOM 554 C CA . LEU A 1 72 ? -7.178 -3.296 6.617 1.00 93.88 72 LEU A CA 1
ATOM 555 C C . LEU A 1 72 ? -8.643 -3.049 6.987 1.00 93.88 72 LEU A C 1
ATOM 557 O O . LEU A 1 72 ? -9.077 -3.431 8.073 1.00 93.88 72 LEU A O 1
ATOM 561 N N . ARG A 1 73 ? -9.435 -2.458 6.088 1.00 92.81 73 ARG A N 1
ATOM 562 C CA . ARG A 1 73 ? -10.881 -2.295 6.304 1.00 92.81 73 ARG A CA 1
ATOM 563 C C . ARG A 1 73 ? -11.598 -3.641 6.374 1.00 92.81 73 ARG A C 1
ATOM 565 O O . ARG A 1 73 ? -12.483 -3.799 7.207 1.00 92.81 73 ARG A O 1
ATOM 572 N N . ALA A 1 74 ? -11.200 -4.613 5.553 1.00 93.50 74 ALA A N 1
ATOM 573 C CA . ALA A 1 74 ? -11.750 -5.966 5.607 1.00 93.50 74 ALA A CA 1
ATOM 574 C C . ALA A 1 74 ? -11.368 -6.696 6.907 1.00 93.50 74 ALA A C 1
ATOM 576 O O . ALA A 1 74 ? -12.184 -7.426 7.464 1.00 93.50 74 ALA A O 1
ATOM 577 N N . GLN A 1 75 ? -10.157 -6.465 7.422 1.00 91.44 75 GLN A N 1
ATOM 578 C CA . GLN A 1 75 ? -9.698 -7.040 8.687 1.00 91.44 75 GLN A CA 1
ATOM 579 C C . GLN A 1 75 ? -10.402 -6.423 9.911 1.00 91.44 75 GLN A C 1
ATOM 581 O O . GLN A 1 75 ? -10.637 -7.117 10.901 1.00 91.44 75 GLN A O 1
ATOM 586 N N . PHE A 1 76 ? -10.776 -5.139 9.847 1.00 89.06 76 PHE A N 1
ATOM 587 C CA . PHE A 1 76 ? -11.415 -4.409 10.949 1.00 89.06 76 PHE A CA 1
ATOM 588 C C . PHE A 1 76 ? -12.689 -3.659 10.506 1.00 89.06 76 PHE A C 1
ATOM 590 O O . PHE A 1 76 ? -12.759 -2.434 10.621 1.00 89.06 76 PHE A O 1
ATOM 597 N N . PRO A 1 77 ? -13.746 -4.367 10.069 1.00 85.38 77 PRO A N 1
ATOM 598 C CA . PRO A 1 77 ? -14.892 -3.771 9.370 1.00 85.38 77 PRO A CA 1
ATOM 599 C C . PRO A 1 77 ? -15.742 -2.813 10.217 1.00 85.38 77 PRO A C 1
ATOM 601 O O . PRO A 1 77 ? -16.541 -2.053 9.679 1.00 85.38 77 PRO A O 1
ATOM 604 N N . ARG A 1 78 ? -15.598 -2.848 11.547 1.00 85.94 78 ARG A N 1
ATOM 605 C CA . ARG A 1 78 ? -16.357 -2.012 12.495 1.00 85.94 78 ARG A CA 1
ATOM 606 C C . ARG A 1 78 ? -15.517 -0.924 13.161 1.00 85.94 78 ARG A C 1
ATOM 608 O O . ARG A 1 78 ? -16.047 -0.170 13.971 1.00 85.94 78 ARG A O 1
ATOM 615 N N . LYS A 1 79 ? -14.216 -0.853 12.863 1.00 84.88 79 LYS A N 1
ATOM 616 C CA . LYS A 1 79 ? -13.334 0.172 13.425 1.00 84.88 79 LYS A CA 1
ATOM 617 C C . LYS A 1 79 ? -13.205 1.331 12.450 1.00 84.88 79 LYS A C 1
ATOM 619 O O . LYS A 1 79 ? -13.002 1.132 11.255 1.00 84.88 79 LYS A O 1
ATOM 624 N N . ARG A 1 80 ? -13.256 2.554 12.974 1.00 88.25 80 ARG A N 1
ATOM 625 C CA . ARG A 1 80 ? -12.756 3.720 12.245 1.00 88.25 80 ARG A CA 1
ATOM 626 C C . ARG A 1 80 ? -11.231 3.621 12.199 1.00 88.25 80 ARG A C 1
ATOM 628 O O . ARG A 1 80 ? -10.605 3.518 13.254 1.00 88.25 80 ARG A O 1
ATOM 635 N N . ILE A 1 81 ? -10.668 3.607 10.991 1.00 91.25 81 ILE A N 1
ATOM 636 C CA . ILE A 1 81 ? -9.226 3.471 10.769 1.00 91.25 81 ILE A CA 1
ATOM 637 C C . ILE A 1 81 ? -8.674 4.778 10.209 1.00 91.25 81 ILE A C 1
ATOM 639 O O . ILE A 1 81 ? -9.077 5.200 9.123 1.00 91.25 81 ILE A O 1
ATOM 643 N N . ASP A 1 82 ? -7.732 5.375 10.928 1.00 91.62 82 ASP A N 1
ATOM 644 C CA . ASP A 1 82 ? -6.935 6.503 10.461 1.00 91.62 82 ASP A CA 1
ATOM 645 C C . ASP A 1 82 ? -5.595 5.983 9.924 1.00 91.62 82 ASP A C 1
ATOM 647 O O . ASP A 1 82 ? -4.881 5.228 10.588 1.00 91.62 82 ASP A O 1
ATOM 651 N N . PHE A 1 83 ? -5.255 6.360 8.692 1.00 90.25 83 PHE A N 1
ATOM 652 C CA . PHE A 1 83 ? -4.077 5.851 7.992 1.00 90.25 83 PHE A CA 1
ATOM 653 C C . PHE A 1 83 ? -2.964 6.899 7.975 1.00 90.25 83 PHE A C 1
ATOM 655 O O . PHE A 1 83 ? -3.151 8.001 7.466 1.00 90.25 83 PHE A O 1
ATOM 662 N N . GLN A 1 84 ? -1.787 6.529 8.474 1.00 92.44 84 GLN A N 1
ATOM 663 C CA . GLN A 1 84 ? -0.548 7.294 8.348 1.00 92.44 84 GLN A CA 1
ATOM 664 C C . GLN A 1 84 ? 0.428 6.465 7.514 1.00 92.44 84 GLN A C 1
ATOM 666 O O . GLN A 1 84 ? 1.132 5.605 8.043 1.00 92.44 84 GLN A O 1
ATOM 671 N N . ILE A 1 85 ? 0.401 6.667 6.196 1.00 89.44 85 ILE A N 1
ATOM 672 C CA . ILE A 1 85 ? 1.174 5.865 5.244 1.00 89.44 85 ILE A CA 1
ATOM 673 C C . ILE A 1 85 ? 2.276 6.731 4.648 1.00 89.44 85 ILE A C 1
ATOM 675 O O . ILE A 1 85 ? 1.992 7.733 3.995 1.00 89.44 85 ILE A O 1
ATOM 679 N N . THR A 1 86 ? 3.519 6.302 4.830 1.00 88.44 86 THR A N 1
ATOM 680 C CA . THR A 1 86 ? 4.682 6.868 4.148 1.00 88.44 86 THR A CA 1
ATOM 681 C C . THR A 1 86 ? 5.102 5.908 3.046 1.00 88.44 86 THR A C 1
ATOM 683 O O . THR A 1 86 ? 5.425 4.753 3.315 1.00 88.44 86 THR A O 1
ATOM 686 N N . THR A 1 87 ? 5.102 6.361 1.796 1.00 79.62 87 THR A N 1
ATOM 687 C CA . THR A 1 87 ? 5.641 5.586 0.673 1.00 79.62 87 THR A CA 1
ATOM 688 C C . THR A 1 87 ? 7.067 6.028 0.384 1.00 79.62 87 THR A C 1
ATOM 690 O O . THR A 1 87 ? 7.310 7.216 0.172 1.00 79.62 87 THR A O 1
ATOM 693 N N . VAL A 1 88 ? 8.005 5.084 0.360 1.00 77.94 88 VAL A N 1
ATOM 694 C CA . VAL A 1 88 ? 9.387 5.351 -0.047 1.00 77.94 88 VAL A CA 1
ATOM 695 C C . 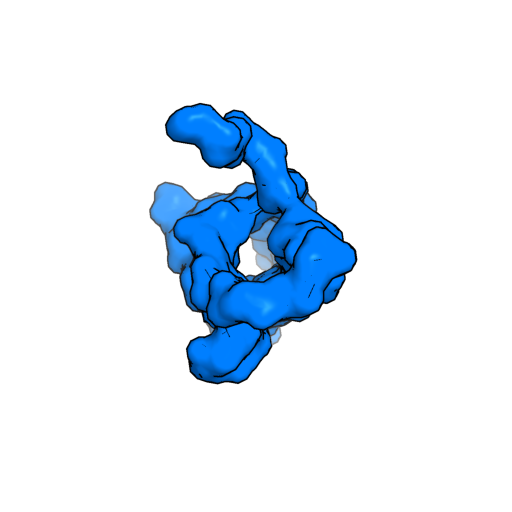VAL A 1 88 ? 9.433 5.408 -1.578 1.00 77.94 88 VAL A C 1
ATOM 697 O O . VAL A 1 88 ? 8.917 4.485 -2.220 1.00 77.94 88 VAL A O 1
ATOM 700 N N . PRO A 1 89 ? 9.997 6.471 -2.182 1.00 65.06 89 PRO A N 1
ATOM 701 C CA . PRO A 1 89 ? 10.124 6.560 -3.629 1.00 65.06 89 PRO A CA 1
ATOM 702 C C . PRO A 1 89 ? 10.943 5.389 -4.173 1.00 65.06 89 PRO A C 1
ATOM 704 O O . PRO A 1 89 ? 11.847 4.859 -3.525 1.00 65.06 89 PRO A O 1
ATOM 707 N N . CYS A 1 90 ? 10.597 4.972 -5.384 1.00 64.38 90 CYS A N 1
ATOM 708 C CA . CYS A 1 90 ? 11.296 3.903 -6.079 1.00 64.38 90 CYS A CA 1
ATOM 709 C C . CYS A 1 90 ? 12.565 4.508 -6.671 1.00 64.38 90 CYS A C 1
ATOM 711 O O . CYS A 1 90 ? 12.513 5.154 -7.708 1.00 64.38 90 CYS A O 1
ATOM 713 N N . GLY A 1 91 ? 13.671 4.398 -5.938 1.00 52.84 91 GLY A N 1
ATOM 714 C CA . GLY A 1 91 ? 14.951 4.984 -6.325 1.00 52.84 91 GLY A CA 1
ATOM 715 C C . GLY A 1 91 ? 15.833 5.227 -5.107 1.00 52.84 91 GLY A C 1
ATOM 716 O O . GLY A 1 91 ? 15.594 6.147 -4.331 1.00 52.84 91 GLY A O 1
ATOM 717 N N . GLY A 1 92 ? 16.843 4.377 -4.932 1.00 43.34 92 GLY A N 1
ATOM 718 C CA . GLY A 1 92 ? 17.816 4.493 -3.842 1.00 43.34 92 GLY A CA 1
ATOM 719 C C . GLY A 1 92 ? 18.927 3.444 -3.871 1.00 43.34 92 GLY A C 1
ATOM 720 O O . GLY A 1 92 ? 19.977 3.668 -3.281 1.00 43.34 92 GLY A O 1
ATOM 721 N N . TYR A 1 93 ? 18.750 2.343 -4.602 1.00 43.69 93 TYR A N 1
ATOM 722 C CA . TYR A 1 93 ? 19.875 1.529 -5.051 1.00 43.69 93 TYR A CA 1
ATOM 723 C C . TYR A 1 93 ? 20.118 1.896 -6.505 1.00 43.69 93 TYR A C 1
ATOM 725 O O . TYR A 1 93 ? 19.341 1.525 -7.384 1.00 43.69 93 TYR A O 1
ATOM 733 N N . GLY A 1 94 ? 21.134 2.729 -6.731 1.00 34.25 94 GLY A N 1
ATOM 734 C CA . GLY A 1 94 ? 21.660 2.929 -8.070 1.00 34.25 94 GLY A CA 1
ATOM 735 C C . GLY A 1 94 ? 21.967 1.561 -8.662 1.00 34.25 94 GLY A C 1
ATOM 736 O O . GLY A 1 94 ? 22.590 0.730 -8.003 1.00 34.25 94 GLY A O 1
ATOM 737 N N . TRP A 1 95 ? 21.490 1.318 -9.878 1.00 39.19 95 TRP A N 1
ATOM 738 C CA . TRP A 1 95 ? 22.084 0.295 -10.718 1.00 39.19 95 TRP A CA 1
ATOM 739 C C . TRP A 1 95 ? 23.538 0.733 -10.943 1.00 39.19 95 TRP A C 1
ATOM 741 O O . TRP A 1 95 ? 23.796 1.653 -11.718 1.00 39.19 95 TRP A O 1
ATOM 751 N N . GLN A 1 96 ? 24.454 0.161 -10.165 1.00 33.78 96 GLN A N 1
ATOM 752 C CA . GLN A 1 96 ? 25.897 0.176 -10.389 1.00 33.78 96 GLN A CA 1
ATOM 753 C C . GLN A 1 96 ? 26.362 -1.268 -10.503 1.00 33.78 96 GLN A C 1
ATOM 755 O O . GLN A 1 96 ? 25.885 -2.096 -9.693 1.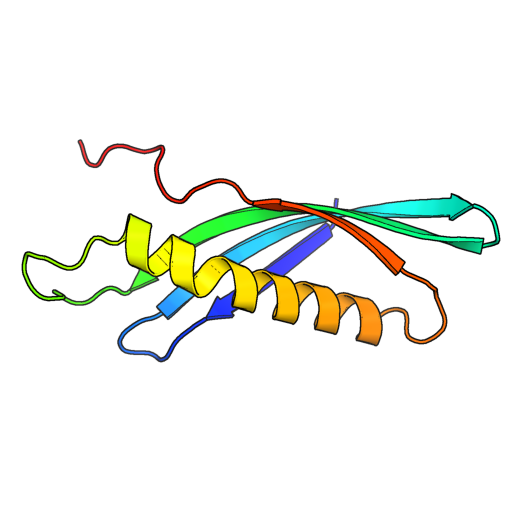00 33.78 96 GLN A O 1
#

Secondary structure (DSSP, 8-state):
-EEEEEEEE-SSEEEEEEEEEEEEEPGGG-EEEEEEEEEEEEEE----TT--HHHHHHHHHHHHHHHHHHHHHHHSTTS-EEEEEEEPPS--S---

Radius of gyration: 15.34 Å; chains: 1; bounding box: 42×19×46 Å